Protein AF-A0A550BVA9-F1 (afdb_monomer_lite)

Radius of gyration: 14.61 Å; chains: 1; bounding box: 36×25×32 Å

Foldseek 3Di:
DFLVVQAPAADQADEDALAPDPALSSVCSVVVNHPDPVRYHHNDDHDCCSNPDDDDPVVVVVVVVVVVVVVVD

Secondary structure (DSSP, 8-state):
--HHHHTT--BS-EEE-STT-SSHHHHHHHHTTBSSGGGEEESS---GGGTSSPPPHHHHHHHHHHHHHHT--

Structure (mmCIF, N/CA/C/O backbone):
data_AF-A0A550BVA9-F1
#
_entry.id   AF-A0A550BVA9-F1
#
loop_
_atom_site.group_PDB
_atom_site.id
_atom_site.type_symbol
_atom_site.label_atom_id
_atom_site.label_alt_id
_atom_site.label_comp_id
_atom_site.label_asym_id
_atom_site.label_entity_id
_atom_site.label_seq_id
_atom_site.pdbx_PDB_ins_code
_atom_site.Cartn_x
_atom_site.Cartn_y
_atom_site.Cartn_z
_atom_site.occupancy
_atom_site.B_iso_or_equiv
_atom_site.auth_seq_id
_atom_site.auth_comp_id
_atom_site.auth_asym_id
_atom_site.auth_atom_id
_atom_site.pdbx_PDB_model_num
ATOM 1 N N . PHE A 1 1 ? 8.699 7.785 -10.152 1.00 69.81 1 PHE A N 1
ATOM 2 C CA . PHE A 1 1 ? 8.302 8.622 -8.998 1.00 69.81 1 PHE A CA 1
ATOM 3 C C . PHE A 1 1 ? 8.579 7.848 -7.723 1.00 69.81 1 PHE A C 1
ATOM 5 O O . PHE A 1 1 ? 8.367 6.643 -7.724 1.00 69.81 1 PHE A O 1
ATOM 12 N N . THR A 1 2 ? 9.047 8.506 -6.662 1.00 81.69 2 THR A N 1
ATOM 13 C CA . THR A 1 2 ? 8.989 7.920 -5.312 1.00 81.69 2 THR A CA 1
ATOM 14 C C . THR A 1 2 ? 7.533 7.889 -4.841 1.00 81.69 2 THR A C 1
ATOM 16 O O . THR A 1 2 ? 6.700 8.612 -5.395 1.00 81.69 2 THR A O 1
ATOM 19 N N . SER A 1 3 ? 7.212 7.085 -3.821 1.00 79.75 3 SER A N 1
ATOM 20 C CA . SER A 1 3 ? 5.870 7.080 -3.215 1.00 79.75 3 SER A CA 1
ATOM 21 C C . SER A 1 3 ? 5.432 8.504 -2.855 1.00 79.75 3 SER A C 1
ATOM 23 O O . SER A 1 3 ? 4.380 8.947 -3.309 1.00 79.75 3 SER A O 1
ATOM 25 N N . HIS A 1 4 ? 6.306 9.258 -2.185 1.00 78.81 4 HIS A N 1
ATOM 26 C CA . HIS A 1 4 ? 6.103 10.665 -1.838 1.00 78.81 4 HIS A CA 1
ATOM 27 C C . HIS A 1 4 ? 5.771 11.542 -3.060 1.00 78.81 4 HIS A C 1
ATOM 29 O O . HIS A 1 4 ? 4.726 12.182 -3.098 1.00 78.81 4 HIS A O 1
ATOM 35 N N . ASN A 1 5 ? 6.591 11.506 -4.116 1.00 83.38 5 ASN A N 1
ATOM 36 C CA . ASN A 1 5 ? 6.388 12.360 -5.299 1.00 83.38 5 ASN A CA 1
ATOM 37 C C . ASN A 1 5 ? 5.193 11.933 -6.166 1.00 83.38 5 ASN A C 1
ATOM 39 O O . ASN A 1 5 ? 4.795 12.648 -7.084 1.00 83.38 5 ASN A O 1
ATOM 43 N N . SER A 1 6 ? 4.654 10.735 -5.937 1.00 79.88 6 SER A N 1
ATOM 44 C CA . SER A 1 6 ? 3.452 10.255 -6.618 1.00 79.88 6 SER A CA 1
ATOM 45 C C . SER A 1 6 ? 2.159 10.625 -5.888 1.00 79.88 6 SER A C 1
ATOM 47 O O . SER A 1 6 ? 1.088 10.488 -6.476 1.00 79.88 6 SER A O 1
ATOM 49 N N . GLN A 1 7 ? 2.227 11.087 -4.636 1.00 86.38 7 GLN A N 1
ATOM 50 C CA . GLN A 1 7 ? 1.050 11.358 -3.815 1.00 86.38 7 GLN A CA 1
ATOM 51 C C . GLN A 1 7 ? 0.118 12.387 -4.476 1.00 86.38 7 GLN A C 1
ATOM 53 O O . GLN A 1 7 ? 0.561 13.397 -5.013 1.00 86.38 7 GLN A O 1
ATOM 58 N N . GLY A 1 8 ? -1.188 12.095 -4.475 1.00 85.25 8 GLY A N 1
ATOM 59 C CA . GLY A 1 8 ? -2.215 12.956 -5.077 1.00 85.25 8 GLY A CA 1
ATOM 60 C C . GLY A 1 8 ? -2.377 12.823 -6.596 1.00 85.25 8 GLY A C 1
ATOM 61 O O . GLY A 1 8 ? -3.258 13.457 -7.168 1.00 85.25 8 GLY A O 1
ATOM 62 N N . ARG A 1 9 ? -1.580 11.982 -7.271 1.00 87.56 9 ARG A N 1
ATOM 63 C CA . ARG A 1 9 ? -1.670 11.789 -8.728 1.00 87.56 9 ARG A CA 1
ATOM 64 C C . ARG A 1 9 ? -2.483 10.544 -9.091 1.00 87.56 9 ARG A C 1
ATOM 66 O O . ARG A 1 9 ? -2.394 9.511 -8.434 1.00 87.56 9 ARG A O 1
ATOM 73 N N . SER A 1 10 ? -3.250 10.628 -10.175 1.00 89.62 10 SER A N 1
ATOM 74 C CA . SER A 1 10 ? -3.853 9.460 -10.831 1.00 89.62 10 SER A CA 1
ATOM 75 C C . SER A 1 10 ? -2.978 9.021 -12.002 1.00 89.62 10 SER A C 1
ATOM 77 O O . SER A 1 10 ? -2.629 9.842 -12.846 1.00 89.62 10 SER A O 1
ATOM 79 N N . LEU A 1 11 ? -2.648 7.735 -12.071 1.00 90.38 11 LEU A N 1
ATOM 80 C CA . LEU A 1 11 ? -1.861 7.125 -13.138 1.00 90.38 11 LEU A CA 1
ATOM 81 C C . LEU A 1 11 ? -2.710 6.075 -13.865 1.00 90.38 11 LEU A C 1
ATOM 83 O O . LEU A 1 11 ? -3.404 5.273 -13.239 1.00 90.38 11 LEU A O 1
ATOM 87 N N . HIS A 1 12 ? -2.646 6.069 -15.197 1.00 92.75 12 HIS A N 1
ATOM 88 C CA . HIS A 1 12 ? -3.308 5.041 -16.003 1.00 92.75 12 HIS A CA 1
ATOM 89 C C . HIS A 1 12 ? -2.576 3.695 -15.907 1.00 92.75 12 HIS A C 1
ATOM 91 O O . HIS A 1 12 ? -3.208 2.646 -15.810 1.00 92.75 12 HIS A O 1
ATOM 97 N N . ALA A 1 13 ? -1.242 3.740 -15.882 1.0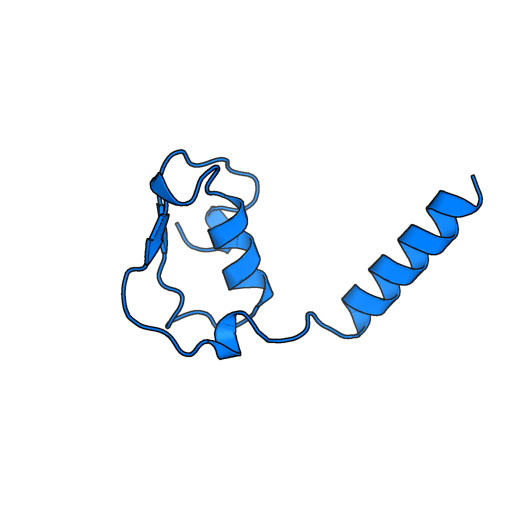0 94.50 13 ALA A N 1
ATOM 98 C CA . ALA A 1 13 ? -0.388 2.585 -15.664 1.00 94.50 13 ALA A CA 1
ATOM 99 C C . ALA A 1 13 ? 0.817 2.951 -14.786 1.00 94.50 13 ALA A C 1
ATOM 101 O O . ALA A 1 13 ? 1.285 4.093 -14.816 1.00 94.50 13 ALA A O 1
ATOM 102 N N . ALA A 1 14 ? 1.318 1.992 -14.008 1.00 94.25 14 ALA A N 1
ATOM 103 C CA . ALA A 1 14 ? 2.520 2.141 -13.198 1.00 94.25 14 ALA A CA 1
ATOM 104 C C . ALA A 1 14 ? 3.250 0.804 -13.019 1.00 94.25 14 ALA A C 1
ATOM 106 O O . ALA A 1 14 ? 2.627 -0.237 -12.813 1.00 94.25 14 ALA A O 1
ATOM 107 N N . CYS A 1 15 ? 4.581 0.865 -13.028 1.00 94.81 15 CYS A N 1
ATOM 108 C CA . CYS A 1 15 ? 5.444 -0.209 -12.552 1.00 94.81 15 CYS A CA 1
ATOM 109 C C . CYS A 1 15 ? 5.908 0.127 -11.127 1.00 94.81 15 CYS A C 1
ATOM 111 O O . CYS A 1 15 ? 6.473 1.200 -10.904 1.00 94.81 15 CYS A O 1
ATOM 113 N N . ILE A 1 16 ? 5.620 -0.745 -10.159 1.00 94.94 16 ILE A N 1
ATOM 114 C CA . ILE A 1 16 ? 5.809 -0.492 -8.724 1.00 94.94 16 ILE A CA 1
ATOM 115 C C . ILE A 1 16 ? 6.786 -1.510 -8.127 1.00 94.94 16 ILE A C 1
ATOM 117 O O . ILE A 1 16 ? 6.608 -2.719 -8.269 1.00 94.94 16 ILE A O 1
ATOM 121 N N . ASP A 1 17 ? 7.783 -1.022 -7.385 1.00 94.75 17 ASP A N 1
ATOM 122 C CA . ASP A 1 17 ? 8.684 -1.855 -6.581 1.00 94.75 17 ASP A CA 1
ATOM 123 C C . ASP A 1 17 ? 8.181 -1.981 -5.135 1.00 94.75 17 ASP A C 1
ATOM 125 O O . ASP A 1 17 ? 8.488 -1.167 -4.259 1.00 94.75 17 ASP A O 1
ATOM 129 N N . LEU A 1 18 ? 7.397 -3.029 -4.877 1.00 95.12 18 LEU A N 1
ATOM 130 C CA . LEU A 1 18 ? 6.914 -3.342 -3.529 1.00 95.12 18 LEU A CA 1
ATOM 131 C C . LEU A 1 18 ? 7.991 -3.975 -2.636 1.00 95.12 18 LEU A C 1
ATOM 133 O O . LEU A 1 18 ? 7.900 -3.878 -1.412 1.00 95.12 18 LEU A O 1
ATOM 137 N N . ALA A 1 19 ? 9.032 -4.586 -3.206 1.00 94.31 19 ALA A N 1
ATOM 138 C CA . ALA A 1 19 ? 10.086 -5.224 -2.420 1.00 94.31 19 ALA A CA 1
ATOM 139 C C . ALA A 1 19 ? 10.954 -4.188 -1.681 1.00 94.31 19 ALA A C 1
ATOM 141 O O . ALA A 1 19 ? 11.317 -4.407 -0.524 1.00 94.31 19 ALA A O 1
ATOM 142 N N . SER A 1 20 ? 11.198 -3.024 -2.296 1.00 90.69 20 SER A N 1
ATOM 143 C CA . SER A 1 20 ? 11.912 -1.895 -1.669 1.00 90.69 20 SER A CA 1
ATOM 14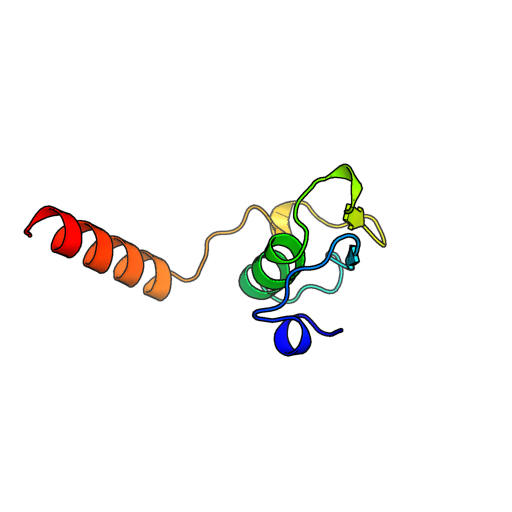4 C C . SER A 1 20 ? 11.061 -1.070 -0.694 1.00 90.69 20 SER A C 1
ATOM 146 O O . SER A 1 20 ? 11.557 -0.107 -0.104 1.00 90.69 20 SER A O 1
ATOM 148 N N . CYS A 1 21 ? 9.780 -1.406 -0.500 1.00 90.00 21 CYS A N 1
ATOM 149 C CA . CYS A 1 21 ? 8.918 -0.661 0.415 1.00 90.00 21 CYS A CA 1
ATOM 150 C C . CYS A 1 21 ? 9.394 -0.782 1.862 1.00 90.00 21 CYS A C 1
ATOM 152 O O . CYS A 1 21 ? 9.560 -1.883 2.394 1.00 90.00 21 CYS A O 1
ATOM 154 N N . ARG A 1 22 ? 9.533 0.366 2.529 1.00 88.00 22 ARG A N 1
ATOM 155 C CA . ARG A 1 22 ? 9.872 0.438 3.957 1.00 88.00 22 ARG A CA 1
ATOM 156 C C . ARG A 1 22 ? 8.643 0.409 4.863 1.00 88.00 22 ARG A C 1
ATOM 158 O O . ARG A 1 22 ? 8.758 0.011 6.013 1.00 88.00 22 ARG A O 1
ATOM 165 N N . SER A 1 23 ? 7.477 0.802 4.350 1.00 89.19 23 SE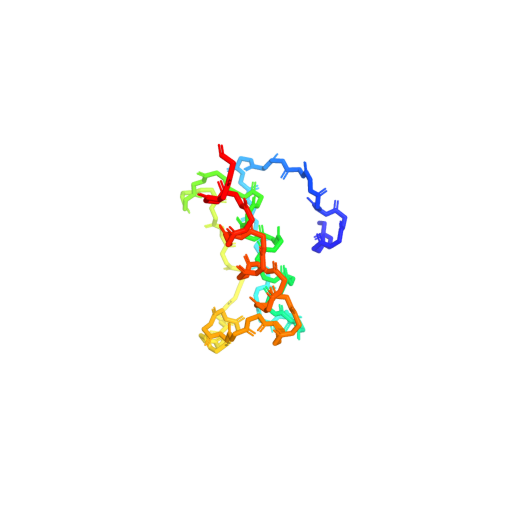R A N 1
ATOM 166 C CA . SER A 1 23 ? 6.244 0.897 5.132 1.00 89.19 23 SER A CA 1
ATOM 167 C C . SER A 1 23 ? 4.999 0.568 4.309 1.00 89.19 23 SER A C 1
ATOM 169 O O . SER A 1 23 ? 4.988 0.721 3.083 1.00 89.19 23 SER A O 1
ATOM 171 N N . ILE A 1 24 ? 3.933 0.162 5.001 1.00 92.06 24 ILE A N 1
ATOM 172 C CA . ILE A 1 24 ? 2.621 -0.109 4.399 1.00 92.06 24 ILE A CA 1
ATOM 173 C C . ILE A 1 24 ? 1.994 1.145 3.791 1.00 92.06 24 ILE A C 1
ATOM 175 O O . ILE A 1 24 ? 1.354 1.072 2.747 1.00 92.06 24 ILE A O 1
ATOM 179 N N . GLN A 1 25 ? 2.249 2.315 4.382 1.00 91.00 25 GLN A N 1
ATOM 180 C CA . GLN A 1 25 ? 1.786 3.598 3.859 1.00 91.00 25 GLN A CA 1
ATOM 181 C C . GLN A 1 25 ? 2.397 3.879 2.482 1.00 91.00 25 GLN A C 1
ATOM 183 O O . GLN A 1 25 ? 1.697 4.324 1.580 1.00 91.00 25 GLN A O 1
ATOM 188 N N . SER A 1 26 ? 3.682 3.561 2.284 1.00 91.50 26 SER A N 1
ATOM 189 C CA . SER A 1 26 ? 4.333 3.725 0.977 1.00 91.50 26 SER A CA 1
ATOM 190 C C . SER A 1 26 ? 3.732 2.799 -0.079 1.00 91.50 26 SER A C 1
ATOM 192 O O . SER A 1 26 ? 3.472 3.242 -1.197 1.00 91.50 26 SER A O 1
ATOM 194 N N . ALA A 1 27 ? 3.473 1.537 0.279 1.00 93.69 27 ALA A N 1
ATOM 195 C CA . ALA A 1 27 ? 2.811 0.582 -0.607 1.00 93.69 27 ALA A CA 1
ATOM 196 C C . ALA A 1 27 ? 1.403 1.067 -0.987 1.00 93.69 27 ALA A C 1
ATOM 198 O O . ALA A 1 27 ? 1.070 1.124 -2.171 1.00 93.69 27 ALA A O 1
ATOM 199 N N . TYR A 1 28 ? 0.617 1.510 -0.002 1.00 92.81 28 TYR A N 1
ATOM 200 C CA . TYR A 1 28 ? -0.706 2.089 -0.223 1.00 92.81 28 TYR A CA 1
ATOM 201 C C . TYR A 1 28 ? -0.651 3.314 -1.141 1.00 92.81 28 TYR A C 1
ATOM 203 O O . TYR A 1 28 ? -1.408 3.393 -2.107 1.00 92.81 28 TYR A O 1
ATOM 211 N N . VAL A 1 29 ? 0.266 4.255 -0.893 1.00 92.19 29 VAL A N 1
ATOM 212 C CA . VAL A 1 29 ? 0.414 5.467 -1.709 1.00 92.19 29 VAL A CA 1
ATOM 213 C C . VAL A 1 29 ? 0.740 5.128 -3.154 1.00 92.19 29 VAL A C 1
ATOM 215 O O . VAL A 1 29 ? 0.187 5.786 -4.020 1.00 92.19 29 VAL A O 1
ATOM 218 N N . MET A 1 30 ? 1.579 4.128 -3.436 1.00 93.50 30 MET A N 1
ATOM 219 C CA . MET A 1 30 ? 1.893 3.746 -4.818 1.00 93.50 30 MET A CA 1
ATOM 220 C C . MET A 1 30 ? 0.731 3.008 -5.494 1.00 93.50 30 MET A C 1
ATOM 222 O O . MET A 1 30 ? 0.372 3.338 -6.623 1.00 93.50 30 MET A O 1
ATOM 226 N N . LEU A 1 31 ? 0.111 2.046 -4.802 1.00 94.00 31 LEU A N 1
ATOM 227 C CA . LEU A 1 31 ? -0.987 1.243 -5.353 1.00 94.00 31 LEU A CA 1
ATOM 228 C C . LEU A 1 31 ? -2.238 2.092 -5.619 1.00 94.00 31 LEU A C 1
ATOM 230 O O . LEU A 1 31 ? -2.848 1.969 -6.675 1.00 94.00 31 LEU A O 1
ATOM 234 N N . SER A 1 32 ? -2.563 3.028 -4.723 1.00 93.75 32 SER A N 1
ATOM 235 C CA . SER A 1 32 ? -3.715 3.936 -4.858 1.00 93.75 32 SER A CA 1
ATOM 236 C C . SER A 1 32 ? -3.560 5.006 -5.950 1.00 93.75 32 SER A C 1
ATOM 238 O O . SER A 1 32 ? -4.432 5.866 -6.094 1.00 93.75 32 SER A O 1
ATOM 240 N N . ARG A 1 33 ? -2.460 5.009 -6.719 1.00 93.06 33 ARG A N 1
ATOM 241 C CA . ARG A 1 33 ? -2.332 5.856 -7.920 1.00 93.06 33 ARG A CA 1
ATOM 242 C C . ARG A 1 33 ? -2.897 5.185 -9.158 1.00 93.06 33 ARG A C 1
ATOM 244 O O . ARG A 1 33 ? -3.272 5.895 -10.084 1.00 93.06 33 ARG A O 1
ATOM 251 N N . VAL A 1 34 ? -2.937 3.855 -9.198 1.00 94.62 34 VAL A N 1
ATOM 252 C CA . VAL A 1 34 ? -3.366 3.109 -10.383 1.00 94.62 34 VAL A CA 1
ATOM 253 C C . VAL A 1 34 ? -4.869 2.858 -10.307 1.00 94.62 34 VAL A C 1
ATOM 255 O O . VAL A 1 34 ? -5.387 2.446 -9.274 1.00 94.62 34 VAL A O 1
ATOM 258 N N . ARG A 1 35 ? -5.581 3.106 -11.410 1.00 92.81 35 ARG A N 1
ATOM 259 C CA . ARG A 1 35 ? -7.050 2.976 -11.466 1.00 92.81 35 ARG A CA 1
ATOM 260 C C . ARG A 1 35 ? -7.551 1.552 -11.707 1.00 92.81 35 ARG A C 1
ATOM 262 O O . ARG A 1 35 ? -8.728 1.280 -11.509 1.00 92.81 35 ARG A O 1
ATOM 269 N N . SER A 1 36 ? -6.690 0.657 -12.182 1.00 94.19 36 SER A N 1
ATOM 270 C CA . SER A 1 36 ? -7.051 -0.730 -12.481 1.00 94.19 36 SER A CA 1
ATOM 271 C C . SER A 1 36 ? -5.856 -1.662 -12.316 1.00 94.19 36 SER A C 1
ATOM 273 O O . SER A 1 36 ? -4.710 -1.252 -12.499 1.00 94.19 36 SER A O 1
ATOM 275 N N . LEU A 1 37 ? -6.122 -2.941 -12.048 1.00 94.88 37 LEU A N 1
ATOM 276 C CA . LEU A 1 37 ? -5.073 -3.964 -12.002 1.00 94.88 37 LEU A CA 1
ATOM 277 C C . LEU A 1 37 ? -4.402 -4.178 -13.367 1.00 94.88 37 LEU A C 1
ATOM 279 O O . LEU A 1 37 ? -3.223 -4.499 -13.414 1.00 94.88 37 LEU A O 1
ATOM 283 N N . LYS A 1 38 ? -5.106 -3.927 -14.480 1.00 96.56 38 LYS A N 1
ATOM 284 C CA . LYS A 1 38 ? -4.530 -4.007 -15.835 1.00 96.56 38 LYS A CA 1
ATOM 285 C C . LYS A 1 38 ? -3.406 -2.987 -16.054 1.00 96.56 38 LYS A C 1
ATOM 287 O O . LYS A 1 38 ? -2.482 -3.248 -16.815 1.00 96.56 38 LYS A O 1
ATOM 292 N N . GLY A 1 39 ? -3.482 -1.830 -15.395 1.00 95.00 39 GLY A N 1
ATOM 293 C CA . GLY A 1 39 ? -2.435 -0.808 -15.425 1.00 95.00 39 GLY A CA 1
ATOM 294 C C . GLY A 1 39 ? -1.294 -1.055 -14.434 1.00 95.00 39 GLY A C 1
AT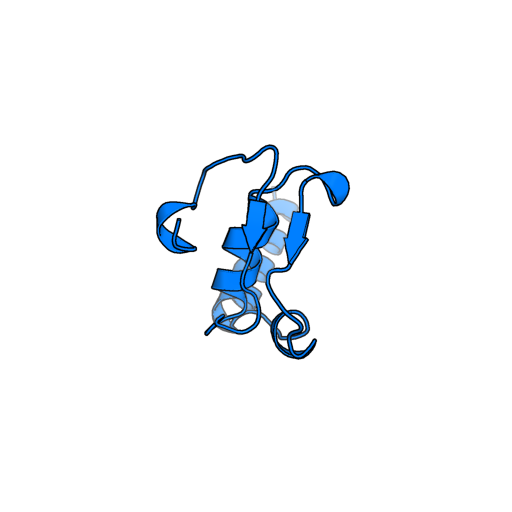OM 295 O O . GLY A 1 39 ? -0.362 -0.256 -14.381 1.00 95.00 39 GLY A O 1
ATOM 296 N N . LEU A 1 40 ? -1.359 -2.107 -13.617 1.00 96.50 40 LEU A N 1
ATOM 297 C CA . LEU A 1 40 ? -0.391 -2.369 -12.560 1.00 96.50 40 LEU A CA 1
ATOM 298 C C . LEU A 1 40 ? 0.634 -3.414 -13.005 1.00 96.50 40 LEU A C 1
ATOM 300 O O . LEU A 1 40 ? 0.292 -4.556 -13.289 1.00 96.50 40 LEU A O 1
ATOM 304 N N . CYS A 1 41 ? 1.908 -3.035 -12.973 1.00 96.69 41 CYS A N 1
ATOM 305 C CA . CYS A 1 41 ? 3.030 -3.955 -13.080 1.00 96.69 41 CYS A CA 1
ATOM 306 C C . CYS A 1 41 ? 3.801 -3.974 -11.754 1.00 96.69 41 CYS A C 1
ATOM 308 O O . CYS A 1 41 ? 4.111 -2.922 -11.191 1.00 96.69 41 CYS A O 1
ATOM 310 N N . ILE A 1 42 ? 4.107 -5.165 -11.242 1.00 96.12 42 ILE A N 1
ATOM 311 C CA . ILE A 1 42 ? 4.964 -5.336 -10.067 1.00 96.12 42 ILE A CA 1
ATOM 312 C C . ILE A 1 42 ? 6.377 -5.630 -10.559 1.00 96.12 42 ILE A C 1
ATOM 314 O O . ILE A 1 42 ? 6.594 -6.626 -11.242 1.00 96.12 42 ILE A O 1
ATOM 318 N N . LEU A 1 43 ? 7.334 -4.771 -10.198 1.00 95.88 43 LEU A N 1
ATOM 319 C CA . LEU A 1 43 ? 8.693 -4.808 -10.747 1.00 95.88 43 LEU A CA 1
ATOM 320 C C . LEU A 1 43 ? 9.420 -6.132 -10.459 1.00 95.88 43 LEU A C 1
ATOM 322 O O . LEU A 1 43 ? 10.225 -6.585 -11.267 1.00 95.88 43 LEU A O 1
ATOM 326 N N . ARG A 1 44 ? 9.169 -6.727 -9.289 1.00 96.06 44 ARG A N 1
ATOM 327 C CA . ARG A 1 44 ? 9.798 -7.971 -8.827 1.00 96.06 44 ARG A CA 1
ATOM 328 C C . ARG A 1 44 ? 8.988 -8.633 -7.708 1.00 96.06 44 ARG A C 1
ATOM 330 O O . ARG A 1 44 ? 8.234 -7.929 -7.027 1.00 96.06 44 ARG A O 1
ATOM 337 N N . PRO A 1 45 ? 9.158 -9.949 -7.471 1.00 96.69 45 PRO A N 1
ATOM 338 C CA . PRO A 1 45 ? 8.529 -10.630 -6.344 1.00 96.69 45 PRO A CA 1
ATOM 339 C C . PRO A 1 45 ? 8.805 -9.919 -5.014 1.00 96.69 45 PRO A C 1
ATOM 341 O O . PRO A 1 45 ? 9.892 -9.387 -4.785 1.00 96.69 45 PRO A O 1
ATOM 344 N N . PHE A 1 46 ? 7.815 -9.916 -4.127 1.00 95.31 46 PHE A N 1
ATOM 345 C CA . PHE A 1 46 ? 7.898 -9.280 -2.816 1.00 95.31 46 PHE A CA 1
ATOM 346 C C . PHE A 1 46 ? 7.234 -10.167 -1.758 1.00 95.31 46 PHE A C 1
ATOM 348 O O . PHE A 1 46 ? 6.364 -10.980 -2.067 1.00 95.31 46 PHE A O 1
ATOM 355 N N . ASN A 1 47 ? 7.629 -10.007 -0.493 1.00 94.44 47 ASN A N 1
ATOM 356 C CA . ASN A 1 47 ? 6.978 -10.716 0.607 1.00 94.44 47 ASN A CA 1
ATOM 357 C C . ASN A 1 47 ? 5.574 -10.138 0.842 1.00 94.44 47 ASN A C 1
ATOM 359 O O . ASN A 1 47 ? 5.428 -8.935 1.061 1.00 94.44 47 ASN A O 1
ATOM 363 N N . ILE A 1 48 ? 4.552 -10.997 0.855 1.00 93.62 48 ILE A N 1
ATOM 364 C CA . ILE A 1 48 ? 3.152 -10.608 1.063 1.00 93.62 48 ILE A CA 1
ATOM 365 C C . ILE A 1 48 ? 2.928 -9.821 2.368 1.00 93.62 48 ILE A C 1
ATOM 367 O O . ILE A 1 48 ? 2.017 -8.995 2.445 1.00 93.62 48 ILE A O 1
ATOM 371 N N . SER A 1 49 ? 3.790 -10.002 3.374 1.00 91.56 49 SER A N 1
ATOM 372 C CA . SER A 1 49 ? 3.768 -9.232 4.624 1.00 91.56 49 SER A CA 1
ATOM 373 C C . SER A 1 49 ? 3.908 -7.719 4.413 1.00 91.56 49 SER A C 1
ATOM 375 O O . SER A 1 49 ? 3.412 -6.944 5.226 1.00 91.56 49 SER A O 1
ATOM 377 N N . LYS A 1 50 ? 4.500 -7.277 3.291 1.00 90.19 50 LYS A N 1
ATOM 378 C CA . LYS A 1 50 ? 4.612 -5.856 2.918 1.00 90.19 50 LYS A CA 1
ATOM 379 C C . LYS A 1 50 ? 3.258 -5.180 2.698 1.00 90.19 50 LYS A C 1
ATOM 381 O O . LYS A 1 50 ? 3.178 -3.965 2.855 1.00 90.19 50 LYS A O 1
ATOM 386 N N . ILE A 1 51 ? 2.224 -5.945 2.335 1.00 92.38 51 ILE A N 1
ATOM 387 C CA . ILE A 1 51 ? 0.861 -5.436 2.109 1.00 92.38 51 ILE A CA 1
ATOM 388 C C . ILE A 1 51 ? -0.166 -5.985 3.109 1.00 92.38 51 ILE A C 1
ATOM 390 O O . ILE A 1 51 ? -1.227 -5.396 3.273 1.00 92.38 51 ILE A O 1
ATOM 394 N N . LYS A 1 52 ? 0.147 -7.085 3.804 1.00 91.62 52 LYS A N 1
ATOM 395 C CA . LYS A 1 52 ? -0.695 -7.697 4.847 1.00 91.62 52 LYS A CA 1
ATOM 396 C C . LYS A 1 52 ? -0.298 -7.270 6.265 1.00 91.62 52 LYS A C 1
ATOM 398 O O . LYS A 1 52 ? -0.336 -8.076 7.188 1.00 91.62 52 LYS A O 1
ATOM 403 N N . THR A 1 53 ? 0.115 -6.023 6.445 1.00 88.81 53 THR A N 1
ATOM 404 C CA . THR A 1 53 ? 0.429 -5.479 7.771 1.00 88.81 53 THR A CA 1
ATOM 405 C C . THR A 1 53 ? -0.555 -4.379 8.144 1.00 88.81 53 THR A C 1
ATOM 407 O O . THR A 1 53 ? -1.168 -3.750 7.280 1.00 88.81 53 THR A O 1
ATOM 410 N N . HIS A 1 54 ? -0.727 -4.153 9.442 1.00 88.19 54 HIS A N 1
ATOM 411 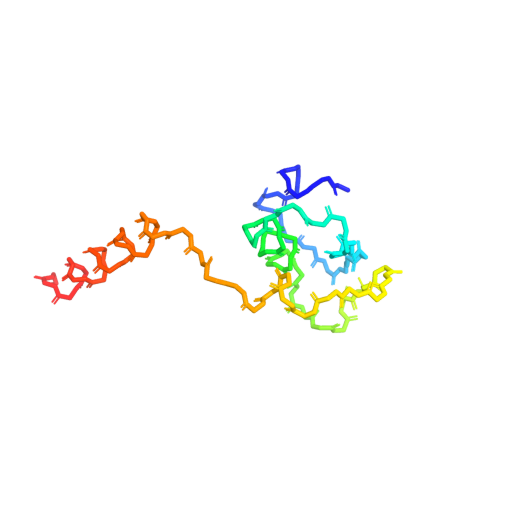C CA . HIS A 1 54 ? -1.602 -3.104 9.937 1.00 88.19 54 HIS A CA 1
ATOM 412 C C . HIS A 1 54 ? -0.968 -1.725 9.741 1.00 88.19 54 HIS A C 1
ATOM 414 O O . HIS A 1 54 ? 0.235 -1.532 9.921 1.00 88.19 54 HIS A O 1
ATOM 420 N N . ILE A 1 55 ? -1.807 -0.738 9.430 1.00 89.56 55 ILE A N 1
ATOM 421 C CA . ILE A 1 55 ? -1.435 0.672 9.573 1.00 89.56 55 ILE A CA 1
ATOM 422 C C . ILE A 1 55 ? -1.179 0.996 11.058 1.00 89.56 55 ILE A C 1
ATOM 424 O O . ILE A 1 55 ? -1.606 0.249 11.952 1.00 89.56 55 ILE A O 1
ATOM 428 N N . SER A 1 56 ? -0.473 2.100 11.327 1.00 90.38 56 SER A N 1
ATOM 429 C CA . SER A 1 56 ? -0.093 2.488 12.692 1.00 90.38 56 SER A CA 1
ATOM 430 C C . SER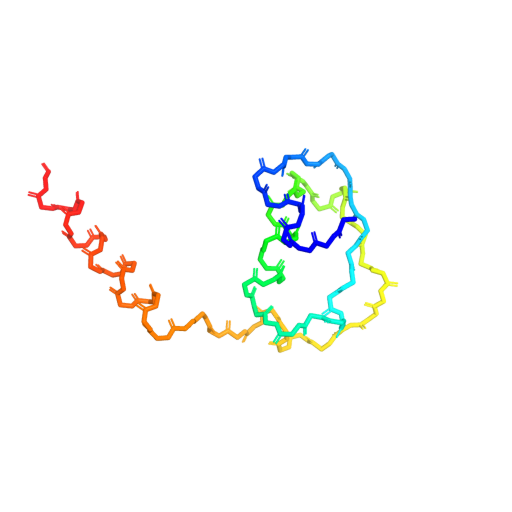 A 1 56 ? -1.302 2.510 13.633 1.00 90.38 56 SER A C 1
ATOM 432 O O . SER A 1 56 ? -2.423 2.820 13.227 1.00 90.38 56 SER A O 1
ATOM 434 N N . GLN A 1 57 ? -1.079 2.140 14.898 1.00 93.25 57 GLN A N 1
ATOM 435 C CA . GLN A 1 57 ? -2.140 2.121 15.912 1.00 93.25 57 GLN A CA 1
ATOM 436 C C . GLN A 1 57 ? -2.814 3.494 16.032 1.00 93.25 57 GLN A C 1
ATOM 438 O O . GLN A 1 57 ? -4.037 3.574 16.063 1.00 93.25 57 GLN A O 1
ATOM 443 N N . GLU A 1 58 ? -2.011 4.557 16.021 1.00 93.94 58 GLU A N 1
ATOM 444 C CA . GLU A 1 58 ? -2.465 5.947 16.029 1.00 93.94 58 GLU A CA 1
ATOM 445 C C . GLU A 1 58 ? -3.443 6.243 14.884 1.00 93.94 58 GLU A C 1
ATOM 447 O O . GLU A 1 58 ? -4.558 6.695 15.129 1.00 93.94 58 GLU A O 1
ATOM 452 N N . LEU A 1 59 ? -3.092 5.884 13.643 1.00 91.44 59 LEU A N 1
ATOM 453 C CA . LEU A 1 59 ? -3.970 6.108 12.493 1.00 91.44 59 LEU A CA 1
ATOM 454 C C . LEU A 1 59 ? -5.262 5.284 12.588 1.00 91.44 59 LEU A C 1
ATOM 456 O O . LEU A 1 59 ? -6.324 5.753 12.192 1.00 91.44 59 LEU A O 1
ATOM 460 N N . ARG A 1 60 ? -5.206 4.065 13.142 1.00 93.56 60 ARG A N 1
ATOM 461 C CA . ARG A 1 60 ? -6.417 3.261 13.387 1.00 93.56 60 ARG A CA 1
ATOM 462 C C . ARG A 1 60 ? -7.341 3.916 14.408 1.00 93.56 60 ARG A C 1
ATOM 464 O O . ARG A 1 60 ? -8.553 3.908 14.207 1.00 93.56 60 ARG A O 1
ATOM 471 N N . HIS A 1 61 ? -6.787 4.467 15.486 1.00 96.69 61 HIS A N 1
ATOM 472 C CA . HIS A 1 61 ? -7.567 5.203 16.479 1.00 96.69 61 HIS A CA 1
ATOM 473 C C . HIS A 1 61 ? -8.225 6.434 15.860 1.00 96.69 61 HIS A C 1
ATOM 475 O O . HIS A 1 61 ? -9.411 6.665 16.082 1.00 96.69 61 HIS A O 1
ATOM 481 N N . GLU A 1 62 ? -7.485 7.169 15.036 1.00 96.25 62 GLU A N 1
ATOM 482 C CA . GLU A 1 62 ? -7.978 8.386 14.400 1.00 96.25 62 GLU A CA 1
ATOM 483 C C . GLU A 1 62 ? -9.087 8.113 13.374 1.00 96.25 62 GLU A C 1
ATOM 485 O O . GLU A 1 62 ? -10.114 8.795 13.360 1.00 96.25 62 GLU A O 1
ATOM 490 N N . LEU A 1 63 ? -8.944 7.055 12.571 1.00 94.75 63 LEU A N 1
ATOM 491 C CA . LEU A 1 63 ? -10.006 6.604 11.668 1.00 94.75 63 LEU A CA 1
ATOM 492 C C . LEU A 1 63 ? -11.259 6.180 12.442 1.00 94.75 63 LEU A C 1
ATOM 494 O O . LEU A 1 63 ? -12.364 6.566 12.070 1.00 94.75 63 LEU A O 1
ATOM 498 N N . LYS A 1 64 ? -11.094 5.439 13.547 1.00 95.94 64 LYS A N 1
ATOM 499 C CA . LYS A 1 64 ? -12.214 5.040 14.413 1.00 95.94 64 LYS A CA 1
ATOM 500 C C . LYS A 1 64 ? -12.918 6.258 15.013 1.00 95.94 64 LYS A C 1
ATOM 502 O O . LYS A 1 64 ? -14.141 6.306 15.027 1.00 95.94 64 LYS A O 1
ATOM 507 N N . ARG A 1 65 ? -12.157 7.244 15.495 1.00 96.25 65 ARG A N 1
ATOM 508 C CA . ARG A 1 65 ? -12.692 8.499 16.039 1.00 96.25 65 ARG A CA 1
ATOM 509 C C . ARG A 1 65 ? -13.503 9.254 14.985 1.00 96.25 65 ARG A C 1
ATOM 511 O O . ARG A 1 65 ? -14.603 9.711 15.281 1.00 96.25 65 ARG A O 1
ATOM 518 N N . THR A 1 66 ? -12.976 9.347 13.767 1.00 95.50 66 THR A N 1
ATOM 519 C CA . THR A 1 66 ? -13.636 10.025 12.642 1.00 95.50 66 THR A CA 1
ATOM 520 C C . THR A 1 66 ? -14.943 9.332 12.249 1.00 95.50 66 THR A C 1
ATOM 522 O O . THR A 1 66 ? -15.952 10.005 12.069 1.00 95.50 66 THR A O 1
ATOM 525 N N . ASP A 1 67 ? -14.958 7.997 12.186 1.00 96.06 67 ASP A N 1
ATOM 526 C CA . ASP A 1 67 ? -16.167 7.208 11.905 1.00 96.06 67 ASP A CA 1
ATOM 527 C C . ASP A 1 67 ? -17.248 7.393 12.982 1.00 96.06 67 ASP A C 1
ATOM 529 O O . ASP A 1 67 ? -18.417 7.598 12.661 1.00 96.06 67 ASP A O 1
ATOM 533 N N . THR A 1 68 ? -16.863 7.395 14.264 1.00 96.19 68 THR A N 1
ATOM 534 C CA . THR A 1 68 ? -17.797 7.671 15.366 1.00 96.19 68 THR A CA 1
ATOM 535 C C . THR A 1 68 ? -18.429 9.057 15.240 1.00 96.19 68 THR A C 1
ATOM 537 O O . THR A 1 68 ? -19.635 9.192 15.425 1.00 96.19 68 THR A O 1
ATOM 540 N N . LEU A 1 69 ? -17.635 10.085 14.919 1.00 94.69 69 LEU A N 1
ATOM 541 C CA . LEU A 1 69 ? -18.139 11.453 14.778 1.00 94.69 69 LEU A CA 1
ATOM 542 C C . LEU A 1 69 ? -19.056 11.613 13.563 1.00 94.69 69 LEU A C 1
ATOM 544 O O . LEU A 1 69 ? -20.089 12.257 13.683 1.00 94.69 69 LEU A O 1
ATOM 548 N N . GLY A 1 70 ? -18.721 10.995 12.427 1.00 93.94 70 GLY A N 1
ATOM 549 C CA . GLY A 1 70 ? -19.549 11.064 11.219 1.00 93.94 70 GLY A CA 1
ATOM 550 C C . GLY A 1 70 ? -20.915 10.383 11.354 1.00 93.94 70 GLY A C 1
ATOM 551 O O . GLY A 1 70 ? -21.833 10.725 10.623 1.00 93.94 70 GLY A O 1
ATOM 552 N N . LYS A 1 71 ? -21.068 9.437 12.289 1.00 93.19 71 LYS A N 1
ATOM 553 C CA . LYS A 1 71 ? -22.358 8.798 12.616 1.00 93.19 71 LYS A CA 1
ATOM 554 C C . LYS A 1 71 ? -23.217 9.612 13.585 1.00 93.19 71 LYS A C 1
ATOM 556 O O . LYS A 1 71 ? -24.391 9.300 13.749 1.00 93.19 71 LYS A O 1
ATOM 561 N N . ALA A 1 72 ? -22.617 10.576 14.283 1.00 80.25 72 ALA A N 1
ATOM 562 C CA . ALA A 1 72 ? -23.294 11.408 15.275 1.00 80.25 72 ALA A CA 1
ATOM 563 C C . ALA A 1 72 ? -23.896 12.697 14.679 1.00 80.25 72 ALA A C 1
ATOM 565 O O . ALA A 1 72 ? -24.609 13.407 15.385 1.00 80.25 72 ALA A O 1
ATOM 566 N N . THR A 1 73 ? -23.596 12.993 13.413 1.00 62.66 73 THR A N 1
ATOM 567 C CA . THR A 1 73 ? -24.160 14.079 12.591 1.00 62.66 73 THR A CA 1
ATOM 568 C C . THR A 1 73 ? -25.191 13.545 11.617 1.00 62.66 73 THR A C 1
ATOM 570 O O . THR A 1 73 ? -26.234 14.211 11.455 1.00 62.66 73 THR A O 1
#

Sequence (73 aa):
FTSHNSQGRSLHAACIDLASCRSIQSAYVMLSRVRSLKGLCILRPFNISKIKTHISQELRHELKRTDTLGKAT

pLDDT: mean 91.37, std 6.06, range [62.66, 96.69]

Organism: NCBI:txid97359